Protein AF-A0AA40WFN4-F1 (afdb_monomer)

Mean predicted aligned error: 6.8 Å

Sequence (90 aa):
MLQEINEPHRTLCGERIPFENIHAVSVSLPQLSDVIGYEEKRTETLSRLKSGYP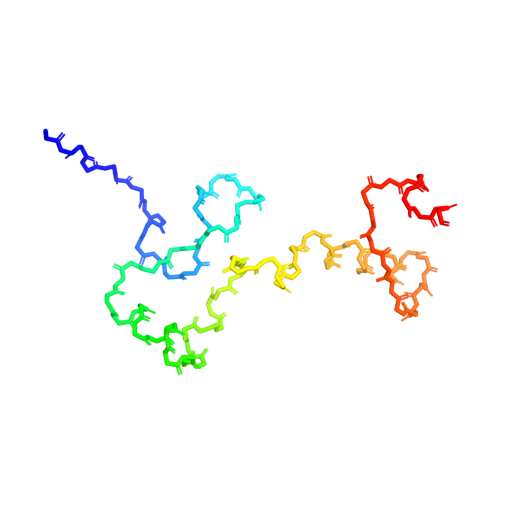RFVAHSYIARILDYNRETKKIDTPQFIVSSRKAANT

pLDDT: mean 85.58, std 10.96, range [49.16, 97.31]

Nearest PDB structures (foldseek):
  3fd2-assembly1_A  TM=2.487E-01  e=5.585E+00  Monomastix sp. OKE-1

InterPro domains:
  IPR051750 Cystathionine gamma-synthase-like [PTHR42699] (6-89)

Structure (mmCIF, N/CA/C/O backbone):
data_AF-A0AA40WFN4-F1
#
_entry.id   AF-A0AA40WFN4-F1
#
loop_
_atom_site.group_PDB
_atom_site.id
_atom_site.type_symbol
_atom_site.label_atom_id
_atom_site.label_alt_id
_atom_site.label_comp_id
_atom_site.label_asym_id
_atom_site.label_entity_id
_atom_site.label_seq_id
_atom_site.pdbx_PDB_ins_code
_atom_site.Cartn_x
_atom_site.Cartn_y
_atom_site.Cartn_z
_atom_site.occupancy
_atom_site.B_iso_or_equiv
_atom_site.auth_seq_id
_atom_site.auth_comp_id
_atom_site.auth_asym_id
_atom_site.auth_atom_id
_atom_site.pdbx_PDB_model_num
ATOM 1 N N . MET A 1 1 ? 22.053 22.088 -13.886 1.00 49.16 1 MET A N 1
ATOM 2 C CA . MET A 1 1 ? 22.543 20.696 -13.880 1.00 49.16 1 MET A CA 1
ATOM 3 C C . MET A 1 1 ? 21.758 19.967 -12.807 1.00 49.16 1 MET A C 1
ATOM 5 O O . MET A 1 1 ? 21.813 20.399 -11.663 1.00 49.16 1 MET A O 1
ATOM 9 N N . LEU A 1 2 ? 20.933 18.985 -13.173 1.00 63.44 2 LEU A N 1
ATOM 10 C CA . LEU A 1 2 ? 20.247 18.157 -12.179 1.00 63.44 2 LEU A CA 1
ATOM 11 C C . L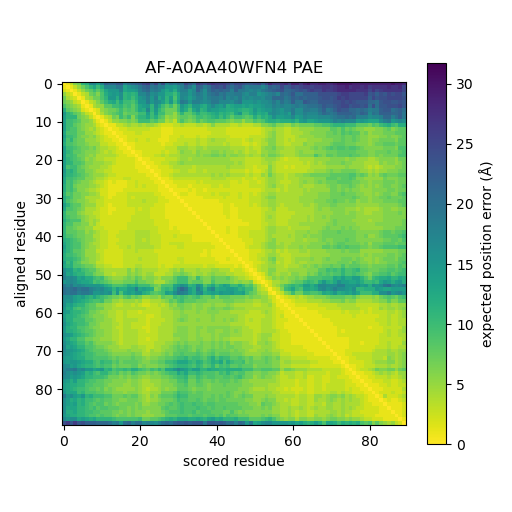EU A 1 2 ? 21.331 17.347 -11.464 1.00 63.44 2 LEU A C 1
ATOM 13 O O . LEU A 1 2 ? 22.107 16.664 -12.127 1.00 63.44 2 LEU A O 1
ATOM 17 N N . GLN A 1 3 ? 21.450 17.496 -10.147 1.00 61.56 3 GLN A N 1
ATOM 18 C CA . GLN A 1 3 ? 22.340 16.645 -9.368 1.00 61.56 3 GLN A CA 1
ATOM 19 C C . GLN A 1 3 ? 21.754 15.234 -9.386 1.00 61.56 3 GLN A C 1
ATOM 21 O O . GLN A 1 3 ? 20.593 15.042 -9.023 1.00 61.56 3 GLN A O 1
ATOM 26 N N . GLU A 1 4 ? 22.535 14.256 -9.838 1.00 62.12 4 GLU A N 1
ATOM 27 C CA . GLU A 1 4 ? 22.186 12.856 -9.626 1.00 62.12 4 GLU A CA 1
ATOM 28 C C . GLU A 1 4 ? 22.240 12.580 -8.126 1.00 62.12 4 GLU A C 1
ATOM 30 O O . GLU A 1 4 ? 23.305 12.564 -7.510 1.00 62.12 4 GLU A O 1
ATOM 35 N N . ILE A 1 5 ? 21.065 12.411 -7.526 1.00 64.88 5 ILE A N 1
ATOM 36 C CA . ILE A 1 5 ? 20.943 11.959 -6.146 1.00 64.88 5 ILE A CA 1
ATOM 37 C C . ILE A 1 5 ? 21.140 10.439 -6.169 1.00 64.88 5 ILE A C 1
ATOM 39 O O . ILE A 1 5 ? 20.334 9.712 -6.757 1.00 64.88 5 ILE A O 1
ATOM 43 N N . ASN A 1 6 ? 22.237 9.966 -5.579 1.00 63.19 6 ASN A N 1
ATOM 44 C CA . ASN A 1 6 ? 22.573 8.546 -5.513 1.00 63.19 6 ASN A CA 1
ATOM 45 C C . ASN A 1 6 ? 21.828 7.880 -4.345 1.00 63.19 6 ASN A C 1
ATOM 47 O O . ASN A 1 6 ? 22.376 7.719 -3.258 1.00 63.19 6 ASN A O 1
ATOM 51 N N . GLU A 1 7 ? 20.562 7.530 -4.574 1.00 65.88 7 GLU A N 1
ATOM 52 C CA . GLU A 1 7 ? 19.739 6.765 -3.631 1.00 65.88 7 GLU A CA 1
ATOM 53 C C . GLU A 1 7 ? 19.688 5.289 -4.065 1.00 65.88 7 GLU A C 1
ATOM 55 O O . GLU A 1 7 ? 19.071 4.983 -5.094 1.00 65.88 7 GLU A O 1
ATOM 60 N N . PRO A 1 8 ? 20.279 4.342 -3.310 1.00 65.56 8 PRO A N 1
ATOM 61 C CA . PRO A 1 8 ? 20.389 2.938 -3.723 1.00 65.56 8 PRO A CA 1
ATOM 62 C C . PRO A 1 8 ? 19.024 2.262 -3.914 1.00 65.56 8 PRO A C 1
ATOM 64 O O . PRO A 1 8 ? 18.893 1.334 -4.709 1.00 65.56 8 PRO A O 1
ATOM 67 N N . HIS A 1 9 ? 17.987 2.752 -3.231 1.00 66.25 9 HIS A N 1
ATOM 68 C CA . HIS A 1 9 ? 16.627 2.223 -3.321 1.00 66.25 9 HIS A CA 1
ATOM 69 C C . HIS A 1 9 ? 15.849 2.723 -4.550 1.00 66.25 9 HIS A C 1
ATOM 71 O O . HIS A 1 9 ? 14.814 2.152 -4.891 1.00 66.25 9 HIS A O 1
ATOM 77 N N . ARG A 1 10 ? 16.357 3.736 -5.273 1.00 65.94 10 ARG A N 1
ATOM 78 C CA . ARG A 1 10 ? 15.708 4.295 -6.473 1.00 65.94 10 ARG A CA 1
ATOM 79 C C . ARG A 1 10 ? 15.602 3.302 -7.623 1.00 65.94 10 ARG A C 1
ATOM 81 O O . ARG A 1 10 ? 14.757 3.484 -8.490 1.00 65.94 10 ARG A O 1
ATOM 88 N N . THR A 1 11 ? 16.433 2.267 -7.630 1.00 76.62 11 THR A N 1
ATOM 89 C CA . THR A 1 11 ? 16.504 1.265 -8.702 1.00 76.62 11 THR A CA 1
ATOM 90 C C . THR A 1 11 ? 15.567 0.076 -8.497 1.00 76.62 11 THR A C 1
ATOM 92 O O . THR A 1 11 ? 15.411 -0.733 -9.409 1.00 76.62 11 THR A O 1
ATOM 95 N N . LEU A 1 12 ? 14.924 -0.039 -7.332 1.00 87.44 12 LEU A N 1
ATOM 96 C CA . LEU A 1 12 ? 13.986 -1.119 -7.036 1.00 87.44 12 LEU A CA 1
ATOM 97 C C . LEU A 1 12 ? 12.574 -0.707 -7.448 1.00 87.44 12 LEU A C 1
ATOM 99 O O . LEU A 1 12 ? 12.146 0.392 -7.123 1.00 87.44 12 LEU A O 1
ATOM 103 N N . CYS A 1 13 ? 11.841 -1.573 -8.145 1.00 89.75 13 CYS A N 1
ATOM 104 C CA . CYS A 1 13 ? 10.437 -1.346 -8.498 1.00 89.75 13 CYS A CA 1
ATOM 105 C C . CYS A 1 13 ? 9.518 -1.574 -7.285 1.00 89.75 13 CYS A C 1
ATOM 107 O O . CYS A 1 13 ? 9.647 -2.586 -6.596 1.00 89.75 13 CYS A O 1
ATOM 109 N N . GLY A 1 14 ? 8.544 -0.686 -7.080 1.00 88.94 14 GLY A N 1
ATOM 110 C CA . GLY A 1 14 ? 7.496 -0.818 -6.063 1.00 88.94 14 GLY A CA 1
ATOM 111 C C . GLY A 1 14 ? 7.873 -0.341 -4.659 1.00 88.94 14 GLY A C 1
ATOM 112 O O . GLY A 1 14 ? 7.110 -0.556 -3.715 1.00 88.94 14 GLY A O 1
ATOM 113 N N . GLU A 1 15 ? 9.021 0.319 -4.510 1.00 88.50 15 GLU A N 1
ATOM 114 C CA . GLU A 1 15 ? 9.472 0.902 -3.248 1.00 88.50 15 GLU A CA 1
ATOM 115 C C . GLU A 1 15 ? 8.919 2.319 -3.054 1.00 88.50 15 GLU A C 1
ATOM 117 O O . GLU A 1 15 ? 8.658 3.048 -4.007 1.00 88.50 15 GLU A O 1
ATOM 122 N N . ARG A 1 16 ? 8.719 2.711 -1.794 1.00 86.56 16 ARG A N 1
ATOM 123 C CA . ARG A 1 16 ? 8.119 3.998 -1.413 1.00 86.56 16 ARG A CA 1
ATOM 124 C C . ARG A 1 16 ? 9.013 5.180 -1.782 1.00 86.56 16 ARG A C 1
ATOM 126 O O . ARG A 1 16 ? 10.218 5.116 -1.584 1.00 86.56 16 ARG A O 1
ATOM 133 N N . ILE A 1 17 ? 8.411 6.282 -2.225 1.00 85.38 17 ILE A N 1
ATOM 134 C CA . ILE A 1 17 ? 9.111 7.548 -2.470 1.00 85.38 17 ILE A CA 1
ATOM 135 C C . ILE A 1 17 ? 8.417 8.684 -1.696 1.00 85.38 17 ILE A C 1
ATOM 137 O O . ILE A 1 17 ? 7.249 8.971 -1.980 1.00 85.38 17 ILE A O 1
ATOM 141 N N . PRO A 1 18 ? 9.112 9.381 -0.775 1.00 85.88 18 PRO A N 1
ATOM 142 C CA . PRO A 1 18 ? 10.484 9.124 -0.302 1.00 85.88 18 PRO A CA 1
ATOM 143 C C . PRO A 1 18 ? 10.629 7.801 0.473 1.00 85.88 18 PRO A C 1
ATOM 145 O O . PRO A 1 18 ? 9.659 7.336 1.076 1.00 85.88 18 PRO A O 1
ATOM 148 N N . PHE A 1 19 ? 11.826 7.204 0.472 1.00 82.19 19 PHE A N 1
ATOM 149 C CA . PHE A 1 19 ? 12.084 5.868 1.042 1.00 82.19 19 PHE A CA 1
ATOM 150 C C . PHE A 1 19 ? 11.962 5.836 2.566 1.00 82.19 19 PHE A C 1
ATOM 152 O O . PHE A 1 19 ? 11.466 4.870 3.149 1.00 82.19 19 PHE A O 1
ATOM 159 N N . GLU A 1 20 ? 12.394 6.914 3.207 1.00 83.81 20 GLU A N 1
ATOM 160 C CA . GLU A 1 20 ? 12.373 7.123 4.647 1.00 83.81 20 GLU A CA 1
ATOM 161 C C . GLU A 1 20 ? 10.959 7.367 5.188 1.00 83.81 20 GLU A C 1
ATOM 163 O O . GLU A 1 20 ? 10.683 7.129 6.367 1.00 83.81 20 GLU A O 1
ATOM 168 N N . ASN A 1 21 ? 10.033 7.811 4.334 1.00 87.12 21 ASN A N 1
ATOM 169 C CA . ASN A 1 21 ? 8.677 8.102 4.760 1.00 87.12 21 ASN A CA 1
ATOM 170 C C . ASN A 1 21 ? 7.816 6.840 4.720 1.00 87.12 21 ASN A C 1
ATOM 172 O O . ASN A 1 21 ? 7.338 6.394 3.675 1.00 87.12 21 ASN A O 1
ATOM 176 N N . ILE A 1 22 ? 7.531 6.308 5.908 1.00 86.12 22 ILE A N 1
ATOM 177 C CA . ILE A 1 22 ? 6.727 5.096 6.032 1.00 86.12 22 ILE A CA 1
ATOM 178 C C . ILE A 1 22 ? 5.300 5.235 5.485 1.00 86.12 22 ILE A C 1
ATOM 180 O O . ILE A 1 22 ? 4.712 4.223 5.103 1.00 86.12 22 ILE A O 1
ATOM 184 N N . HIS A 1 23 ? 4.784 6.466 5.429 1.00 86.50 23 HIS A N 1
ATOM 185 C CA . HIS A 1 23 ? 3.449 6.832 4.963 1.00 86.50 23 HIS A CA 1
ATOM 186 C C . HIS A 1 23 ? 3.418 7.265 3.492 1.00 86.50 23 HIS A C 1
ATOM 188 O O . HIS A 1 23 ? 2.368 7.690 3.005 1.00 86.50 23 HIS A O 1
ATOM 194 N N . ALA A 1 24 ? 4.543 7.185 2.775 1.00 86.69 24 ALA A N 1
ATOM 195 C CA . ALA A 1 24 ? 4.593 7.531 1.364 1.00 86.69 24 ALA A CA 1
ATOM 196 C C . ALA A 1 24 ? 3.710 6.601 0.516 1.00 86.69 24 ALA A C 1
ATOM 198 O O . ALA A 1 24 ? 3.738 5.371 0.633 1.00 86.69 24 ALA A O 1
ATOM 199 N N . VAL A 1 25 ? 2.918 7.229 -0.352 1.00 84.19 25 VAL A N 1
ATOM 200 C CA . VAL A 1 25 ? 1.958 6.559 -1.245 1.00 84.19 25 VAL A CA 1
ATOM 201 C C . VAL A 1 25 ? 2.461 6.454 -2.680 1.00 84.19 25 VAL A C 1
ATOM 203 O O . VAL A 1 25 ? 1.949 5.640 -3.440 1.00 84.19 25 VAL A O 1
ATOM 206 N N . SER A 1 26 ? 3.449 7.265 -3.056 1.00 87.06 26 SER A N 1
ATOM 207 C CA . SER A 1 26 ? 4.121 7.145 -4.345 1.00 87.06 26 SER A CA 1
ATOM 208 C C . SER A 1 26 ? 5.110 5.990 -4.299 1.00 87.06 26 SER A C 1
ATOM 210 O O . SER A 1 26 ? 5.785 5.793 -3.285 1.00 87.06 26 SER A O 1
ATOM 212 N N . VAL A 1 27 ? 5.208 5.258 -5.405 1.00 88.25 27 VAL A N 1
ATOM 213 C CA . VAL A 1 27 ? 6.123 4.126 -5.555 1.00 88.25 27 VAL A CA 1
ATOM 214 C C . VAL A 1 27 ? 7.027 4.293 -6.769 1.00 88.25 27 VAL A C 1
ATOM 21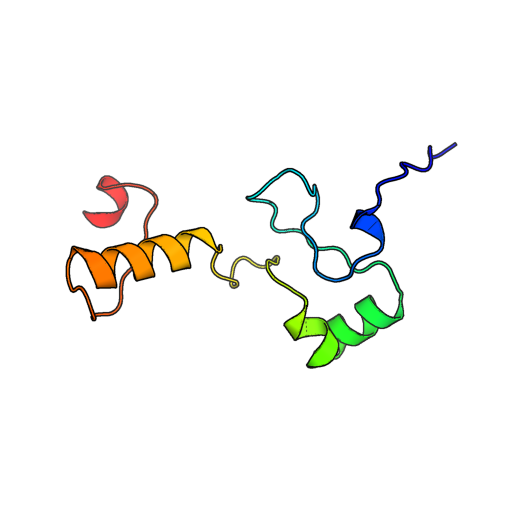6 O O . VAL A 1 27 ? 6.687 4.996 -7.721 1.00 88.25 27 VAL A O 1
ATOM 219 N N . SER A 1 28 ? 8.193 3.663 -6.725 1.00 89.69 28 SER A N 1
ATOM 220 C CA . SER A 1 28 ? 9.187 3.672 -7.792 1.00 89.69 28 SER A CA 1
ATOM 221 C C . SER A 1 28 ? 8.804 2.753 -8.956 1.00 89.69 28 SER A C 1
ATOM 223 O O . SER A 1 28 ? 8.484 1.581 -8.767 1.00 89.69 28 SER A O 1
ATOM 225 N N . LEU A 1 29 ? 8.922 3.276 -10.177 1.00 91.81 29 LEU A N 1
ATOM 226 C CA . LEU A 1 29 ? 8.904 2.523 -11.437 1.00 91.81 29 LEU A CA 1
ATOM 227 C C . LEU A 1 29 ? 10.160 2.924 -12.234 1.00 91.81 29 LEU A C 1
ATOM 229 O O . LEU A 1 29 ? 10.096 3.829 -13.068 1.00 91.81 29 LEU A O 1
ATOM 233 N N . PRO A 1 30 ? 11.336 2.374 -11.887 1.00 91.44 30 PRO A N 1
ATOM 234 C CA . PRO A 1 30 ? 12.620 2.886 -12.363 1.00 91.44 30 PRO A CA 1
ATOM 235 C C . PRO A 1 30 ? 12.896 2.608 -13.841 1.00 91.44 30 PRO A C 1
ATOM 237 O O . PR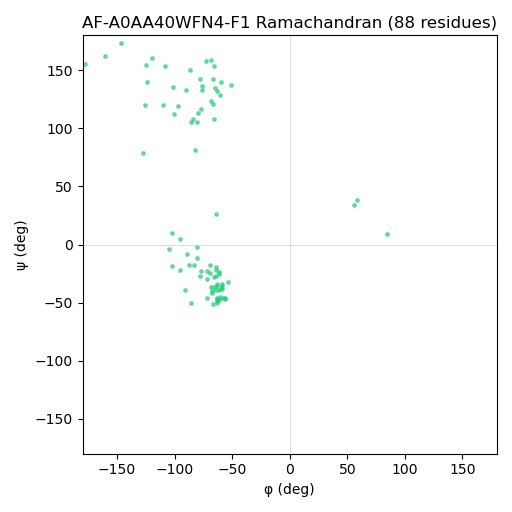O A 1 30 ? 13.614 3.384 -14.472 1.00 91.44 30 PRO A O 1
ATOM 240 N N . GLN A 1 31 ? 12.363 1.517 -14.393 1.00 91.81 31 GLN A N 1
ATOM 241 C CA . GLN A 1 31 ? 12.560 1.144 -15.791 1.00 91.81 31 GLN A CA 1
ATOM 242 C C . GLN A 1 31 ? 11.283 1.351 -16.609 1.00 91.81 31 GLN A C 1
ATOM 244 O O . GLN A 1 31 ? 10.169 1.233 -16.102 1.00 91.81 31 GLN A O 1
ATOM 249 N N . LEU A 1 32 ? 11.432 1.584 -17.918 1.00 94.00 32 LEU A N 1
ATOM 250 C CA . LEU A 1 32 ? 10.285 1.657 -18.833 1.00 94.00 32 LEU A CA 1
ATOM 251 C C . LEU A 1 32 ? 9.466 0.354 -18.823 1.00 94.00 32 LEU A C 1
ATOM 253 O O . LEU A 1 32 ? 8.246 0.392 -18.929 1.00 94.00 32 LEU A O 1
ATOM 257 N N . SER A 1 33 ? 10.126 -0.791 -18.648 1.00 94.50 33 SER A N 1
ATOM 258 C CA . SER A 1 33 ? 9.485 -2.097 -18.463 1.00 94.50 33 SER A CA 1
ATOM 259 C C . SER A 1 33 ? 8.576 -2.142 -17.231 1.00 94.50 33 SER A C 1
ATOM 261 O O . SER A 1 33 ? 7.506 -2.742 -17.306 1.00 94.50 33 SER A O 1
ATOM 263 N N . ASP A 1 34 ? 8.960 -1.490 -16.129 1.00 93.69 34 ASP A N 1
ATOM 264 C CA . ASP A 1 34 ? 8.128 -1.387 -14.927 1.00 93.69 34 ASP A CA 1
ATOM 265 C C . ASP A 1 34 ? 6.887 -0.526 -15.196 1.00 93.69 34 ASP A C 1
ATOM 267 O O . ASP A 1 34 ? 5.788 -0.885 -14.781 1.00 93.69 34 ASP A O 1
ATOM 271 N N . VAL A 1 35 ? 7.039 0.572 -15.948 1.00 94.12 35 VAL A N 1
ATOM 272 C CA . VAL A 1 35 ? 5.913 1.427 -16.365 1.00 94.12 35 VAL A CA 1
ATOM 273 C C . VAL A 1 35 ? 4.947 0.658 -17.264 1.00 94.12 35 VAL A C 1
ATOM 275 O O . VAL A 1 35 ? 3.754 0.622 -16.985 1.00 94.12 35 VAL A O 1
ATOM 278 N N . ILE A 1 36 ? 5.454 -0.013 -18.302 1.00 96.25 36 ILE A N 1
ATOM 279 C CA . ILE A 1 36 ? 4.627 -0.836 -19.196 1.00 96.25 36 ILE A CA 1
ATOM 280 C C . ILE A 1 36 ? 3.906 -1.923 -18.393 1.00 96.25 36 ILE A C 1
ATOM 282 O O . ILE A 1 36 ? 2.704 -2.111 -18.549 1.00 96.25 36 ILE A O 1
ATOM 286 N N . GLY A 1 37 ? 4.620 -2.620 -17.504 1.00 95.38 37 GLY A N 1
ATOM 287 C CA . GLY A 1 37 ? 4.031 -3.671 -16.681 1.00 95.38 37 GLY A CA 1
ATOM 288 C C . GLY A 1 37 ? 2.947 -3.160 -15.730 1.00 95.38 37 GLY A C 1
ATOM 289 O O . GLY A 1 37 ? 1.960 -3.859 -15.504 1.00 95.38 37 GLY A O 1
ATOM 290 N N . TYR A 1 38 ? 3.089 -1.938 -15.211 1.00 92.69 38 TYR A N 1
ATOM 291 C CA . TYR A 1 38 ? 2.059 -1.287 -14.406 1.00 92.69 38 TYR A CA 1
ATOM 292 C C . TYR A 1 38 ? 0.810 -0.967 -15.240 1.00 92.69 38 TYR A C 1
ATOM 294 O O . TYR A 1 38 ? -0.291 -1.370 -14.860 1.00 92.69 38 TYR A O 1
ATOM 302 N N . GLU A 1 39 ? 0.982 -0.316 -16.394 1.00 94.50 39 GLU A N 1
ATOM 303 C CA . GLU A 1 39 ? -0.120 0.081 -17.285 1.00 94.50 39 GLU A CA 1
ATOM 304 C C . GLU A 1 39 ? -0.877 -1.133 -17.855 1.00 94.50 39 GLU A C 1
ATOM 306 O O . GLU A 1 39 ? -2.107 -1.147 -17.913 1.00 94.50 39 GLU A O 1
ATOM 311 N N . GLU A 1 40 ? -0.157 -2.202 -18.202 1.00 96.88 40 GLU A N 1
ATOM 312 C CA . GLU A 1 40 ? -0.732 -3.467 -18.680 1.00 96.88 40 GLU A CA 1
ATOM 313 C C . GLU A 1 40 ? -1.239 -4.379 -17.551 1.00 96.88 40 GLU A C 1
ATOM 315 O O . GLU A 1 40 ? -1.793 -5.445 -17.821 1.00 96.88 40 GLU A O 1
ATOM 320 N N . LYS A 1 41 ? -1.076 -3.978 -16.283 1.00 93.00 41 LYS A N 1
ATOM 321 C CA . LYS A 1 41 ? -1.496 -4.739 -15.093 1.00 93.00 41 LYS A CA 1
ATOM 322 C C . LYS A 1 41 ? -0.862 -6.131 -14.994 1.00 93.00 41 LYS A C 1
ATOM 324 O O . LYS A 1 41 ? -1.501 -7.088 -14.550 1.00 93.00 41 LYS A O 1
ATOM 329 N N . ARG A 1 42 ? 0.410 -6.249 -15.373 1.00 95.50 42 ARG A N 1
ATOM 330 C CA . ARG A 1 42 ? 1.167 -7.500 -15.276 1.00 95.50 42 ARG A CA 1
ATOM 331 C C . ARG A 1 42 ? 1.341 -7.921 -13.819 1.00 95.50 42 ARG A C 1
ATOM 333 O O . ARG A 1 42 ? 1.694 -7.110 -12.957 1.00 95.50 42 ARG A O 1
ATOM 340 N N . THR A 1 43 ? 1.113 -9.199 -13.530 1.00 93.19 43 THR A N 1
ATOM 341 C CA . THR A 1 43 ? 1.145 -9.734 -12.160 1.00 93.19 43 THR A CA 1
ATOM 342 C C . THR A 1 43 ? 2.519 -9.567 -11.510 1.00 93.19 43 THR A C 1
ATOM 344 O O . THR A 1 43 ? 2.613 -9.204 -10.337 1.00 93.19 43 THR A O 1
ATOM 347 N N . GLU A 1 44 ? 3.597 -9.770 -12.265 1.00 91.56 44 GLU A N 1
ATOM 348 C CA . GLU A 1 44 ? 4.977 -9.614 -11.804 1.00 91.56 44 GLU A CA 1
ATOM 349 C C . GLU A 1 44 ? 5.337 -8.175 -11.413 1.00 91.56 44 GLU A C 1
ATOM 351 O O . GLU A 1 44 ? 6.194 -7.984 -10.551 1.00 91.56 44 GLU A O 1
ATOM 356 N N . THR A 1 45 ? 4.674 -7.172 -11.999 1.00 91.56 45 THR A N 1
ATOM 357 C CA . THR A 1 45 ? 4.858 -5.761 -11.640 1.00 91.56 45 THR A CA 1
ATOM 358 C C . THR A 1 45 ? 3.969 -5.387 -10.462 1.00 91.56 45 THR A C 1
ATOM 360 O O . THR A 1 45 ? 4.461 -4.859 -9.466 1.00 91.56 45 THR A O 1
ATOM 363 N N . LEU A 1 46 ? 2.673 -5.708 -10.527 1.00 90.06 46 LEU A N 1
ATOM 364 C CA . LEU A 1 46 ? 1.711 -5.332 -9.487 1.00 90.06 46 LEU A CA 1
ATOM 365 C C . LEU A 1 46 ? 2.020 -5.974 -8.129 1.00 90.06 46 LEU A C 1
ATOM 367 O O . LEU A 1 46 ? 1.860 -5.327 -7.098 1.00 90.06 46 LEU A O 1
ATOM 371 N N . SER A 1 47 ? 2.525 -7.211 -8.116 1.00 90.00 47 SER A N 1
ATOM 372 C CA . SER A 1 47 ? 2.937 -7.909 -6.886 1.00 90.00 47 SER A CA 1
ATOM 373 C C . SER A 1 47 ? 4.102 -7.242 -6.145 1.00 90.00 47 SER A C 1
ATOM 375 O O . SER A 1 47 ? 4.279 -7.483 -4.951 1.00 90.00 47 SER A O 1
ATOM 377 N N . ARG A 1 48 ? 4.885 -6.386 -6.816 1.00 89.88 48 ARG A N 1
ATOM 378 C CA . ARG A 1 48 ? 5.983 -5.628 -6.193 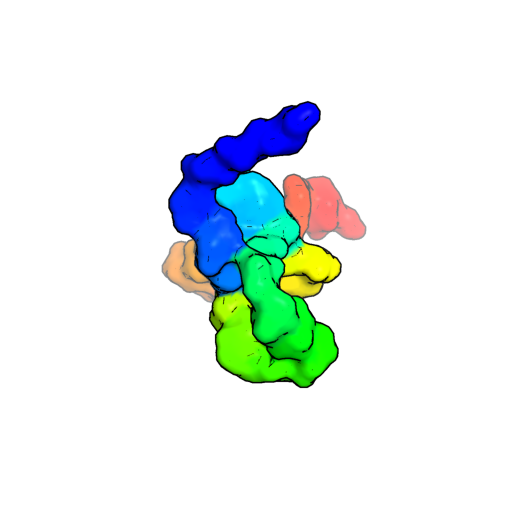1.00 89.88 48 ARG A CA 1
ATOM 379 C C . ARG A 1 48 ? 5.497 -4.351 -5.509 1.00 89.88 48 ARG A C 1
ATOM 381 O O . ARG A 1 48 ? 6.217 -3.805 -4.677 1.00 89.88 48 ARG A O 1
ATOM 388 N N . LEU A 1 49 ? 4.296 -3.868 -5.835 1.00 87.25 49 LEU A N 1
ATOM 389 C CA . L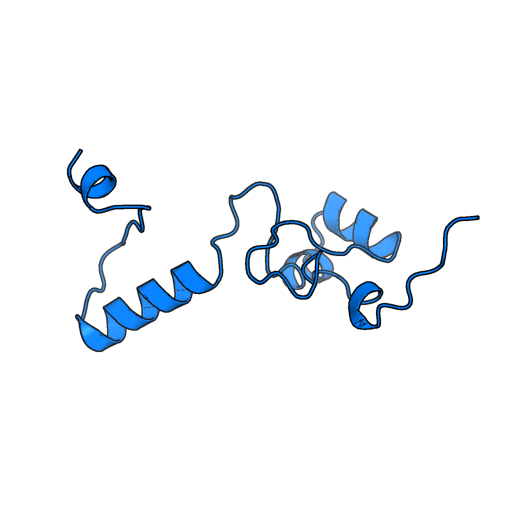EU A 1 49 ? 3.766 -2.608 -5.319 1.00 87.25 49 LEU A CA 1
ATOM 390 C C . LEU A 1 49 ? 3.204 -2.809 -3.906 1.00 87.25 49 LEU A C 1
ATOM 392 O O . LEU A 1 49 ? 2.131 -3.378 -3.715 1.00 87.25 49 LEU A O 1
ATOM 396 N N . LYS A 1 50 ? 3.941 -2.335 -2.896 1.00 78.06 50 LYS A N 1
ATOM 397 C CA . LYS A 1 50 ? 3.567 -2.469 -1.471 1.00 78.06 50 LYS A CA 1
ATOM 398 C C . LYS A 1 50 ? 2.676 -1.331 -0.964 1.00 78.06 50 LYS A C 1
ATOM 400 O O . LYS A 1 50 ? 2.064 -1.437 0.097 1.00 78.06 50 LYS A O 1
ATOM 405 N N . SER A 1 51 ? 2.643 -0.225 -1.693 1.00 79.56 51 SER A N 1
ATOM 406 C CA . SER A 1 51 ? 1.762 0.919 -1.485 1.00 79.56 51 SER A CA 1
ATOM 407 C C . SER A 1 51 ? 1.423 1.517 -2.848 1.00 79.56 51 SER A C 1
ATOM 409 O O . SER A 1 51 ? 1.938 1.076 -3.877 1.00 79.56 51 SER A O 1
ATOM 411 N N . GLY A 1 52 ? 0.520 2.487 -2.886 1.00 74.31 52 GLY A N 1
ATOM 412 C CA . GLY A 1 52 ? 0.187 3.128 -4.146 1.00 74.31 52 GLY A CA 1
ATOM 413 C C . GLY A 1 52 ? -0.829 4.240 -3.989 1.00 74.31 52 GLY A C 1
ATOM 414 O O . GLY A 1 52 ? -1.640 4.254 -3.058 1.00 74.31 52 GLY A O 1
ATOM 415 N N . TYR A 1 53 ? -0.783 5.163 -4.941 1.00 69.38 53 TYR A N 1
ATOM 416 C CA . TYR A 1 53 ? -1.891 6.041 -5.267 1.00 69.38 53 TYR A CA 1
ATOM 417 C C . TYR A 1 53 ? -2.572 5.492 -6.530 1.00 69.38 53 TYR A C 1
ATOM 419 O O . TYR A 1 53 ? -1.858 5.137 -7.467 1.00 69.38 53 TYR A O 1
ATOM 427 N N . PRO A 1 54 ? -3.913 5.417 -6.601 1.00 64.19 54 PRO A N 1
ATOM 428 C CA . PRO A 1 54 ? -4.891 5.935 -5.643 1.00 64.19 54 PRO A CA 1
ATOM 429 C C . PRO A 1 54 ? -4.960 5.128 -4.335 1.00 64.19 54 PRO A C 1
ATOM 431 O O . PRO A 1 54 ? -4.575 3.964 -4.297 1.00 64.19 54 PRO A O 1
ATOM 434 N N . ARG A 1 55 ? -5.457 5.756 -3.253 1.00 64.69 55 ARG A N 1
ATOM 435 C CA . ARG A 1 55 ? -5.488 5.248 -1.854 1.00 64.69 55 ARG A CA 1
ATOM 436 C C . ARG A 1 55 ? -6.351 3.983 -1.621 1.00 64.69 55 ARG A C 1
ATOM 438 O O . ARG A 1 55 ? -6.844 3.776 -0.518 1.00 64.69 55 ARG A O 1
ATOM 445 N N . PHE A 1 56 ? -6.565 3.148 -2.634 1.00 59.16 56 PHE A N 1
ATOM 446 C CA . PHE A 1 56 ? -7.276 1.874 -2.510 1.00 59.16 56 PHE A CA 1
ATOM 447 C C . PHE A 1 56 ? -6.411 0.779 -1.874 1.00 59.16 56 PHE A C 1
ATOM 449 O O . PHE A 1 56 ? -6.951 -0.164 -1.301 1.00 59.16 56 PHE A O 1
ATOM 456 N N . VAL A 1 57 ? -5.078 0.901 -1.930 1.00 74.25 57 VAL A N 1
ATOM 457 C CA . VAL A 1 57 ? -4.182 -0.019 -1.218 1.00 74.25 57 VAL A CA 1
ATOM 458 C C . VAL A 1 57 ? -4.175 0.351 0.261 1.00 74.25 57 VAL A C 1
ATOM 460 O O . VAL A 1 57 ? -3.760 1.449 0.642 1.00 74.25 57 VAL A O 1
ATOM 463 N N . ALA A 1 58 ? -4.647 -0.568 1.103 1.00 79.75 58 ALA A N 1
ATOM 464 C CA . ALA A 1 58 ? -4.631 -0.379 2.544 1.00 79.75 58 ALA A CA 1
ATOM 465 C C . ALA A 1 58 ? -3.187 -0.207 3.037 1.00 79.75 58 ALA A C 1
ATOM 467 O O . ALA A 1 58 ? -2.306 -1.015 2.745 1.00 79.75 58 ALA A O 1
ATOM 468 N N . HIS A 1 59 ? -2.945 0.850 3.811 1.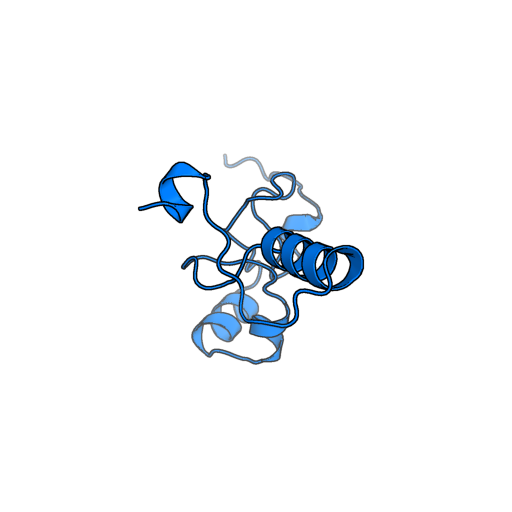00 86.44 59 HIS A N 1
ATOM 469 C CA . HIS A 1 59 ? -1.638 1.092 4.411 1.00 86.44 59 HIS A CA 1
ATOM 470 C C . HIS A 1 59 ? -1.253 -0.083 5.328 1.00 86.44 59 HIS A C 1
ATOM 472 O O . HIS A 1 59 ? -2.084 -0.561 6.099 1.00 86.44 59 HIS A O 1
ATOM 478 N N . SER A 1 60 ? 0.011 -0.513 5.314 1.00 84.75 60 SER A N 1
ATOM 479 C CA . SER A 1 60 ? 0.494 -1.694 6.061 1.00 84.75 60 SER A CA 1
ATOM 480 C C . SER A 1 60 ? 0.158 -1.671 7.559 1.00 84.75 60 SER A C 1
ATOM 482 O O . SER A 1 60 ? -0.097 -2.701 8.174 1.00 84.75 60 SER A O 1
ATOM 484 N N . TYR A 1 61 ? 0.107 -0.484 8.164 1.00 89.25 61 TYR A N 1
ATOM 485 C CA . TYR A 1 61 ? -0.268 -0.331 9.576 1.00 89.25 61 TYR A CA 1
ATOM 486 C C . TYR A 1 61 ? -1.744 -0.626 9.851 1.00 89.25 61 TYR A C 1
ATOM 488 O O . TYR A 1 61 ? -2.068 -1.016 10.967 1.00 89.25 61 TYR A O 1
ATOM 496 N N . ILE A 1 62 ? -2.625 -0.498 8.857 1.00 90.06 62 ILE A N 1
ATOM 497 C CA . ILE A 1 62 ? -4.009 -0.958 8.984 1.00 90.06 62 ILE A CA 1
ATOM 498 C C . ILE A 1 62 ? -4.011 -2.472 9.183 1.00 90.06 62 ILE A C 1
ATOM 500 O O . ILE A 1 62 ? -4.591 -2.930 10.159 1.00 90.06 62 ILE A O 1
ATOM 504 N N . ALA A 1 63 ? -3.279 -3.231 8.357 1.00 88.50 63 ALA A N 1
ATOM 505 C CA . ALA A 1 63 ? -3.146 -4.680 8.530 1.00 88.50 63 ALA A CA 1
ATOM 506 C C . ALA A 1 63 ? -2.616 -5.039 9.929 1.00 88.50 63 ALA A C 1
ATOM 508 O O . ALA A 1 63 ? -3.235 -5.829 10.632 1.00 88.50 63 ALA A O 1
ATOM 509 N N . ARG A 1 64 ? -1.571 -4.344 10.405 1.00 92.19 64 ARG A N 1
ATOM 510 C CA . ARG A 1 64 ? -1.034 -4.548 11.765 1.00 92.19 64 ARG A CA 1
ATOM 511 C C . ARG A 1 64 ? -2.062 -4.298 12.873 1.00 92.19 64 ARG A C 1
ATOM 513 O O . ARG A 1 64 ? -2.056 -5.007 13.874 1.00 92.19 64 ARG A O 1
ATOM 520 N N . ILE A 1 65 ? -2.927 -3.291 12.728 1.00 93.38 65 ILE A N 1
ATOM 521 C CA . ILE A 1 65 ? -4.005 -3.020 13.694 1.00 93.38 65 ILE A CA 1
ATOM 522 C C . ILE A 1 65 ? -5.045 -4.146 13.667 1.00 93.38 65 ILE A C 1
ATOM 524 O O . ILE A 1 65 ? -5.515 -4.565 14.726 1.00 93.38 65 ILE A O 1
ATOM 528 N N . LEU A 1 66 ? -5.398 -4.638 12.477 1.00 92.38 66 LEU A N 1
ATOM 529 C CA . LEU A 1 66 ? -6.342 -5.745 12.317 1.00 92.38 66 LEU A CA 1
ATOM 530 C C . LEU A 1 66 ? -5.807 -7.028 12.959 1.00 92.38 66 LEU A C 1
ATOM 532 O O . LEU A 1 66 ? -6.537 -7.666 13.718 1.00 92.38 66 LEU A O 1
ATOM 536 N N . ASP A 1 67 ? -4.537 -7.353 12.713 1.00 93.12 67 ASP A N 1
ATOM 537 C CA . ASP A 1 67 ? -3.857 -8.510 13.302 1.00 93.12 67 ASP A CA 1
ATOM 538 C C . ASP A 1 67 ? -3.800 -8.390 14.827 1.00 93.12 67 ASP A C 1
ATOM 540 O O . ASP A 1 67 ? -4.246 -9.289 15.541 1.00 93.12 67 ASP A O 1
ATOM 544 N N . TYR A 1 68 ? -3.392 -7.224 15.341 1.00 95.44 68 TYR A N 1
ATOM 545 C CA . TYR A 1 68 ? -3.390 -6.950 16.776 1.00 95.44 68 TYR A CA 1
ATOM 546 C C . TYR A 1 68 ? -4.776 -7.143 17.408 1.00 95.44 68 TYR A C 1
ATOM 548 O O . TYR A 1 68 ? -4.901 -7.789 18.450 1.00 95.44 68 TYR A O 1
ATOM 556 N N . ASN A 1 69 ? -5.838 -6.608 16.797 1.00 95.19 69 ASN A N 1
ATOM 557 C CA . ASN A 1 69 ? -7.202 -6.755 17.311 1.00 95.19 69 ASN A CA 1
ATOM 558 C C . ASN A 1 69 ? -7.686 -8.216 17.260 1.00 95.19 69 ASN A C 1
ATOM 560 O O . ASN A 1 69 ? -8.366 -8.663 18.187 1.00 95.19 69 ASN A O 1
ATOM 564 N N . ARG A 1 70 ? -7.313 -8.975 16.223 1.00 94.31 70 ARG A N 1
ATOM 565 C CA . ARG A 1 70 ? -7.622 -10.408 16.115 1.00 94.31 70 ARG A CA 1
ATOM 566 C C . ARG A 1 70 ? -6.948 -11.202 17.231 1.00 94.31 70 ARG A C 1
ATOM 568 O O . ARG A 1 70 ? -7.590 -12.014 17.894 1.00 94.31 70 ARG A O 1
ATOM 575 N N . GLU A 1 71 ? -5.667 -10.950 17.474 1.00 95.94 71 GLU A N 1
ATOM 576 C CA . GLU A 1 71 ? -4.871 -11.696 18.448 1.00 95.94 71 GLU A CA 1
ATOM 577 C C . GLU A 1 71 ? -5.254 -11.368 19.892 1.00 95.94 71 GLU A C 1
ATOM 579 O O . GLU A 1 71 ? -5.454 -12.282 20.699 1.00 95.94 71 GLU A O 1
ATOM 584 N N . THR A 1 72 ? -5.395 -10.077 20.208 1.00 97.31 72 THR A N 1
ATOM 585 C CA . THR A 1 72 ? -5.557 -9.591 21.589 1.00 97.31 72 THR A CA 1
ATOM 586 C C . THR A 1 72 ? -7.009 -9.481 22.030 1.00 97.31 72 THR A C 1
ATOM 588 O O . THR A 1 72 ? -7.331 -9.826 23.163 1.00 97.31 72 THR A O 1
ATOM 591 N N . LYS A 1 73 ? -7.898 -9.029 21.140 1.00 94.25 73 LYS A N 1
ATOM 592 C CA . LYS A 1 73 ? -9.315 -8.784 21.453 1.00 94.25 73 LYS A CA 1
ATOM 593 C C . LYS A 1 73 ? -10.244 -9.858 20.899 1.00 94.25 73 LYS A C 1
ATOM 595 O O . LYS A 1 73 ? -11.441 -9.791 21.149 1.00 94.25 73 LYS A O 1
ATOM 600 N N . LYS A 1 74 ? -9.704 -10.827 20.148 1.00 95.25 74 LYS A N 1
ATOM 601 C CA . LYS A 1 74 ? -10.464 -11.906 19.495 1.00 95.25 74 LYS A CA 1
ATOM 602 C C . LYS A 1 74 ? -11.577 -11.378 18.581 1.00 95.25 74 LYS A C 1
ATOM 604 O O . LYS A 1 74 ? -12.626 -11.997 18.450 1.00 95.25 74 LYS A O 1
ATOM 609 N N . ILE A 1 75 ? -11.339 -10.229 17.943 1.00 94.06 75 ILE A N 1
ATOM 610 C CA . ILE A 1 75 ? -12.271 -9.648 16.971 1.00 94.06 75 ILE A CA 1
ATOM 611 C C . ILE A 1 75 ? -12.008 -10.295 15.611 1.00 94.06 75 ILE A C 1
ATOM 613 O O . ILE A 1 75 ? -10.987 -10.033 14.974 1.00 94.06 75 ILE A O 1
ATOM 617 N N . ASP A 1 76 ? -12.932 -11.148 15.187 1.00 90.56 76 ASP A N 1
ATOM 618 C CA . ASP A 1 76 ? -12.909 -11.851 13.897 1.00 90.56 76 ASP A CA 1
ATOM 619 C C . ASP A 1 76 ? -13.721 -11.116 12.814 1.00 90.56 76 ASP A C 1
ATOM 621 O O . ASP A 1 76 ? -13.443 -11.262 11.622 1.00 90.56 76 ASP A O 1
ATOM 625 N N . THR A 1 77 ? -14.662 -10.268 13.233 1.00 92.94 77 THR A N 1
ATOM 626 C CA . THR A 1 77 ? -15.588 -9.569 12.344 1.00 92.94 77 THR A CA 1
ATOM 627 C C . THR A 1 77 ? -14.877 -8.522 11.484 1.00 92.94 77 THR A C 1
ATOM 629 O O . THR A 1 77 ? -13.820 -8.016 11.881 1.00 92.94 77 THR A O 1
ATOM 632 N N . PRO A 1 78 ? -15.470 -8.103 10.349 1.00 91.50 78 PRO A N 1
ATOM 633 C CA . PRO A 1 78 ? -14.981 -6.956 9.588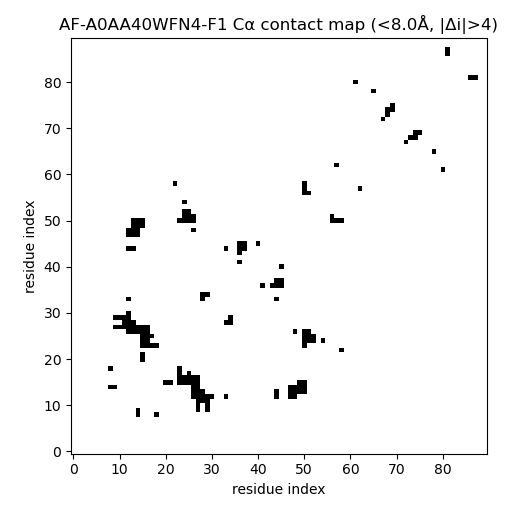 1.00 91.50 78 PRO A CA 1
ATOM 634 C C . PRO A 1 78 ? -14.777 -5.721 10.479 1.00 91.50 78 PRO A C 1
ATOM 636 O O . PRO A 1 78 ? -15.604 -5.423 11.341 1.00 91.50 78 PRO A O 1
ATOM 639 N N . GLN A 1 79 ? -13.669 -5.004 10.276 1.00 90.88 79 GLN A N 1
ATOM 640 C CA . GLN A 1 79 ? -13.293 -3.837 11.078 1.00 90.88 79 GLN A CA 1
ATOM 641 C C . GLN A 1 79 ? -13.094 -2.619 10.177 1.00 90.88 79 GLN A C 1
ATOM 643 O O . GLN A 1 79 ? -12.474 -2.713 9.118 1.00 90.88 79 GLN A O 1
ATOM 648 N N . PHE A 1 80 ? -13.554 -1.459 10.644 1.00 89.94 80 PHE A N 1
ATOM 649 C CA . PHE A 1 80 ? -13.306 -0.169 10.009 1.00 89.94 80 PHE A CA 1
ATOM 650 C C . PHE A 1 80 ? -12.364 0.648 10.889 1.00 89.94 80 PHE A C 1
ATOM 652 O O . PHE A 1 80 ? -12.665 0.927 12.049 1.00 89.94 80 PHE A O 1
ATOM 659 N N . ILE A 1 81 ? -11.207 1.023 10.341 1.00 89.25 81 ILE A N 1
ATOM 660 C CA . ILE A 1 81 ? -10.230 1.858 11.040 1.00 89.25 81 ILE A CA 1
ATOM 661 C C . ILE A 1 81 ? -10.426 3.303 10.600 1.00 89.25 81 ILE A C 1
ATOM 663 O O . ILE A 1 81 ? -10.277 3.634 9.425 1.00 89.25 81 ILE A O 1
ATOM 667 N N . VAL A 1 82 ? -10.752 4.163 11.559 1.00 91.62 82 VAL A N 1
ATOM 668 C CA . VAL A 1 82 ? -11.009 5.588 11.334 1.00 91.62 82 VAL A CA 1
ATOM 669 C C . VAL A 1 82 ? -10.030 6.450 12.125 1.00 91.62 82 VAL A C 1
ATOM 671 O O . VAL A 1 82 ? -9.415 6.004 13.092 1.00 91.62 82 VAL A O 1
ATOM 674 N N . SER A 1 83 ? -9.886 7.709 11.717 1.00 90.25 83 SER A N 1
ATOM 675 C CA . SER A 1 83 ? -8.883 8.637 12.256 1.00 90.25 83 SER A CA 1
ATOM 676 C C . SER A 1 83 ? -9.131 9.079 13.702 1.00 90.25 83 SER A C 1
ATOM 678 O O . SER A 1 83 ? -8.227 9.615 14.339 1.00 90.25 83 SER A O 1
ATOM 680 N N . SER A 1 84 ? -10.345 8.906 14.235 1.00 93.94 84 SER A N 1
ATOM 681 C CA . SER A 1 84 ? -10.678 9.322 15.599 1.00 93.94 84 SER A CA 1
ATOM 682 C C . SER A 1 84 ? -11.924 8.626 16.143 1.00 93.94 84 SER A C 1
ATOM 684 O O . SER A 1 84 ? -12.777 8.163 15.390 1.00 93.94 84 SER A O 1
ATOM 686 N N . ARG A 1 85 ? -12.086 8.655 17.473 1.00 92.44 85 ARG A N 1
ATOM 687 C CA . ARG A 1 85 ? -13.335 8.242 18.137 1.00 92.44 85 ARG A CA 1
ATOM 688 C C . ARG A 1 85 ? -14.542 9.054 17.673 1.00 92.44 85 ARG A C 1
ATOM 690 O O . ARG A 1 85 ? -15.620 8.499 17.533 1.00 92.44 85 ARG A O 1
ATOM 697 N N . LYS A 1 86 ? -14.358 10.350 17.394 1.00 95.38 86 LYS A N 1
ATOM 698 C CA . LYS A 1 86 ? -15.434 11.199 16.868 1.00 95.38 86 LYS A CA 1
ATOM 699 C C . LYS A 1 86 ? -15.947 10.665 15.528 1.00 95.38 86 LYS A C 1
ATOM 701 O O . LYS A 1 86 ? -17.150 10.550 15.362 1.00 95.38 86 LYS A O 1
ATOM 706 N N . ALA A 1 87 ? -15.041 10.283 14.626 1.00 93.88 87 ALA A N 1
ATOM 707 C CA . ALA A 1 87 ? -15.402 9.693 13.336 1.00 93.88 87 ALA A CA 1
ATOM 708 C C . ALA A 1 87 ? -16.075 8.314 13.468 1.00 93.88 87 ALA A C 1
ATOM 710 O O . ALA A 1 87 ? -16.859 7.950 12.606 1.00 93.88 87 ALA A O 1
ATOM 711 N N . ALA A 1 88 ? -15.778 7.558 14.529 1.00 92.56 88 ALA A N 1
ATOM 712 C CA . ALA A 1 88 ? -16.415 6.265 14.792 1.00 92.56 88 ALA A CA 1
ATOM 713 C C . ALA A 1 88 ? -17.829 6.389 15.383 1.00 92.56 88 ALA A C 1
ATOM 715 O O . ALA A 1 88 ? -18.633 5.478 15.232 1.00 92.56 88 ALA A O 1
ATOM 716 N N . ASN A 1 89 ? -18.104 7.491 16.083 1.00 91.50 89 ASN A N 1
ATOM 717 C CA . ASN A 1 89 ? -19.354 7.725 16.810 1.00 91.50 89 ASN A CA 1
ATOM 718 C C . ASN A 1 89 ? -20.311 8.672 16.066 1.00 91.50 89 ASN A C 1
ATOM 720 O O . ASN A 1 89 ? -21.254 9.171 16.680 1.00 91.50 89 ASN A O 1
ATOM 724 N N . THR A 1 90 ? -20.006 9.001 14.807 1.00 72.44 90 THR A N 1
ATOM 725 C CA . TH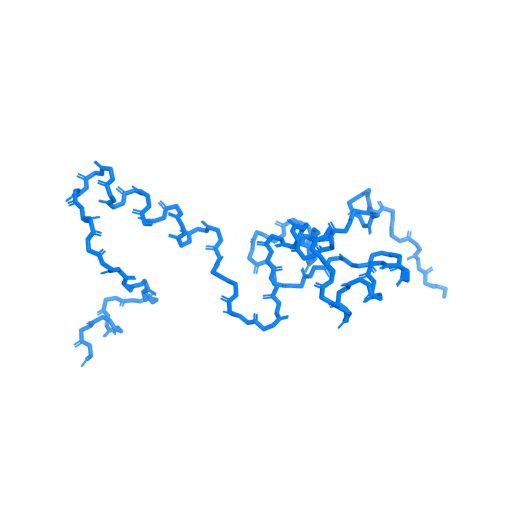R A 1 90 ? -20.905 9.771 13.935 1.00 72.44 90 THR A CA 1
ATOM 726 C C . THR A 1 90 ? -21.878 8.810 13.277 1.00 72.44 90 THR A C 1
ATOM 728 O O . THR A 1 90 ? -23.084 9.129 13.275 1.00 72.44 90 THR A O 1
#

Organism: NCBI:txid44276

Radius of gyration: 17.27 Å; Cα contacts (8 Å, |Δi|>4): 87; chains: 1; bounding box: 44×33×41 Å

Solvent-accessible surface area (backbone atoms only — not comparable to full-atom values): 5660 Å² total; per-residue (Å²): 129,86,77,84,76,89,53,86,66,58,73,41,61,26,37,43,49,58,72,86,43,90,83,34,37,46,52,33,58,62,45,72,68,44,47,51,27,50,78,72,62,33,66,84,44,54,74,43,44,75,49,31,75,69,81,80,52,72,56,70,66,57,56,53,50,52,52,49,37,35,74,76,68,64,50,82,68,93,81,85,89,66,98,40,72,68,70,72,73,108

Foldseek 3Di:
DPDPDPDVCLQDFQAFVVNPDLPGQDTHQNDPVLVVCVVVVPPVNVVSNQHHPPRPRDRVVVVVVVVCCCVPVVDPDDDDDDPDPVVVVD

Secondary structure (DSSP, 8-state):
-------GGGGSTT-EESTT-TT--EE---SHHHHHHHHTT-HHHHTT-SS-SSTTSPPHHHHHHHHHHHHHH---S-----S-HHHH--